Protein AF-A0A966WIM0-F1 (afdb_monomer_lite)

Sequence (171 aa):
ISQHNQSSLGIFFSCIRKILFSKSDFEKQHYALLAVMCTYGIEILADNIVDCRANMLKVLADYLKLKETGELYRAASYVLSQNIILGDALKMRTRDSQPITFPEWGYLGKGKFQRRDFRLDTLTLSSTFSAEGSLFSQLGKHEIFTPTKTYPVMTVSDLAAEFGTAMEVTL

pLDDT: mean 80.36, std 17.74, range [32.78, 97.0]

Structure (mmCIF, N/CA/C/O backbone):
data_AF-A0A966WIM0-F1
#
_entry.id   AF-A0A966WIM0-F1
#
loop_
_atom_site.group_PDB
_atom_site.id
_atom_site.type_symbol
_atom_site.label_atom_id
_atom_site.label_alt_id
_atom_site.label_comp_id
_atom_site.label_asym_id
_atom_site.label_entity_id
_atom_site.label_seq_id
_atom_site.pdbx_PDB_ins_code
_atom_site.Cartn_x
_atom_site.Cartn_y
_atom_site.Cartn_z
_atom_site.occupancy
_atom_site.B_iso_or_equiv
_atom_site.auth_seq_id
_atom_site.auth_comp_id
_atom_site.auth_asym_id
_atom_site.auth_atom_id
_atom_site.pdbx_PDB_model_num
ATOM 1 N N . ILE A 1 1 ? 8.449 16.163 15.884 1.00 32.78 1 ILE A N 1
ATOM 2 C CA . ILE A 1 1 ? 8.890 15.807 14.514 1.00 32.78 1 ILE A CA 1
ATOM 3 C C . ILE A 1 1 ? 7.627 15.499 13.723 1.00 32.78 1 ILE A C 1
ATOM 5 O O . ILE A 1 1 ? 6.912 14.584 14.120 1.00 32.78 1 ILE A O 1
ATOM 9 N N . SER A 1 2 ? 7.266 16.316 12.728 1.00 35.34 2 SER A N 1
ATOM 10 C CA . SER A 1 2 ? 6.104 16.006 11.884 1.00 35.34 2 SER A CA 1
ATOM 11 C C . SER A 1 2 ? 6.399 14.718 11.106 1.00 35.34 2 SER A C 1
ATOM 13 O O . SER A 1 2 ? 7.543 14.469 10.725 1.00 35.34 2 SER A O 1
ATOM 15 N N . GLN A 1 3 ? 5.390 13.870 10.900 1.00 45.81 3 GLN A N 1
ATOM 16 C CA . GLN A 1 3 ? 5.566 12.592 10.196 1.00 45.81 3 GLN A CA 1
ATOM 17 C C . GLN A 1 3 ? 6.016 12.761 8.734 1.00 45.81 3 GLN A C 1
ATOM 19 O O . GLN A 1 3 ? 6.460 11.797 8.127 1.00 45.81 3 GLN A O 1
ATOM 24 N N . HIS A 1 4 ? 5.979 13.987 8.204 1.00 39.66 4 HIS A N 1
ATOM 25 C CA . HIS A 1 4 ? 6.397 14.331 6.847 1.00 39.66 4 HIS A CA 1
ATOM 26 C C . HIS A 1 4 ? 7.897 14.166 6.556 1.00 39.66 4 HIS A C 1
ATOM 28 O O . HIS A 1 4 ? 8.253 14.123 5.386 1.00 39.66 4 HIS A O 1
ATOM 34 N N . ASN A 1 5 ? 8.762 14.080 7.576 1.00 38.38 5 ASN A N 1
ATOM 35 C CA . ASN A 1 5 ? 10.222 13.993 7.398 1.00 38.38 5 ASN A CA 1
ATOM 36 C C . ASN A 1 5 ? 10.834 12.667 7.889 1.00 38.38 5 ASN A C 1
ATOM 38 O O . ASN A 1 5 ? 12.049 12.578 8.064 1.00 38.38 5 ASN A O 1
ATOM 42 N N . GLN A 1 6 ? 10.016 11.647 8.167 1.00 54.97 6 GLN A N 1
ATOM 43 C CA . GLN A 1 6 ? 10.508 10.323 8.557 1.00 54.97 6 GLN A CA 1
ATOM 44 C C . GLN A 1 6 ? 10.509 9.379 7.354 1.00 54.97 6 GLN A C 1
ATOM 46 O O . GLN A 1 6 ? 9.565 9.375 6.573 1.00 54.97 6 GLN A O 1
ATOM 51 N N . SER A 1 7 ? 11.558 8.562 7.224 1.00 63.69 7 SER A N 1
ATOM 52 C CA . SER A 1 7 ? 11.592 7.484 6.231 1.00 63.69 7 SER A CA 1
ATOM 53 C C . SER A 1 7 ? 10.441 6.500 6.460 1.00 63.69 7 SER A C 1
ATOM 55 O O . SER A 1 7 ? 9.983 6.335 7.595 1.00 63.69 7 SER A O 1
ATOM 57 N N . SER A 1 8 ? 10.014 5.786 5.414 1.00 65.31 8 SER A N 1
ATOM 58 C CA . SER A 1 8 ? 8.953 4.768 5.505 1.00 65.31 8 SER A CA 1
ATOM 59 C C . SER A 1 8 ? 9.202 3.754 6.629 1.00 65.31 8 SER A C 1
ATOM 61 O O . SER A 1 8 ? 8.271 3.359 7.325 1.00 65.31 8 SER A O 1
ATOM 63 N N . LEU A 1 9 ? 10.467 3.401 6.891 1.00 64.81 9 LEU A N 1
ATOM 64 C CA . LEU A 1 9 ? 10.851 2.521 7.997 1.00 64.81 9 LEU A CA 1
ATOM 65 C C . LEU A 1 9 ? 10.621 3.170 9.377 1.00 64.81 9 LEU A C 1
ATOM 67 O O . LEU A 1 9 ? 10.107 2.529 10.292 1.00 64.81 9 LEU A O 1
ATOM 71 N N . GLY A 1 10 ? 10.950 4.457 9.530 1.00 66.19 10 GLY A N 1
ATOM 72 C CA . GLY A 1 10 ? 10.666 5.215 10.752 1.00 66.19 10 GLY A CA 1
ATOM 73 C C . GLY A 1 10 ? 9.163 5.367 11.015 1.00 66.19 10 GLY A C 1
ATOM 74 O O . GLY A 1 10 ? 8.711 5.205 12.153 1.00 66.19 10 GLY A O 1
ATOM 75 N N . ILE A 1 11 ? 8.377 5.598 9.957 1.00 71.44 11 ILE A N 1
ATOM 76 C CA . ILE A 1 11 ? 6.911 5.626 10.027 1.00 71.44 11 ILE A CA 1
ATOM 77 C C . ILE A 1 11 ? 6.383 4.252 10.445 1.00 71.44 11 ILE A C 1
ATOM 79 O O . ILE A 1 11 ? 5.568 4.178 11.364 1.00 71.44 11 ILE A O 1
ATOM 83 N N . PHE A 1 12 ? 6.885 3.170 9.849 1.00 72.38 12 PHE A N 1
ATOM 84 C CA . PHE A 1 12 ? 6.464 1.806 10.156 1.00 72.38 12 PHE A CA 1
ATOM 85 C C . PHE A 1 12 ? 6.679 1.441 11.633 1.00 72.38 12 PHE A C 1
ATOM 87 O O . PHE A 1 12 ? 5.735 1.025 12.307 1.00 72.38 12 PHE A O 1
ATOM 94 N N . PHE A 1 13 ? 7.870 1.692 12.191 1.00 70.69 13 PHE A N 1
ATOM 95 C CA . PHE A 1 13 ? 8.129 1.454 13.618 1.00 70.69 13 PHE A CA 1
ATOM 96 C C . PHE A 1 13 ? 7.238 2.310 14.531 1.00 70.69 13 PHE A C 1
ATOM 98 O O . PHE A 1 13 ? 6.730 1.828 15.548 1.00 70.69 13 PHE A O 1
ATOM 105 N N . SER A 1 14 ? 6.996 3.571 14.157 1.00 75.00 14 SER A N 1
ATOM 106 C CA . SER A 1 14 ? 6.067 4.453 14.872 1.00 75.00 14 SER A CA 1
ATOM 107 C C . SER A 1 14 ? 4.634 3.909 14.850 1.00 75.00 14 SER A C 1
ATOM 109 O O . SER A 1 14 ? 3.956 3.920 15.882 1.00 75.00 14 SER A O 1
ATOM 111 N N . CYS A 1 15 ? 4.188 3.377 13.708 1.00 78.69 15 CYS A N 1
ATOM 112 C CA . CYS A 1 15 ? 2.877 2.749 13.557 1.00 78.69 15 CYS A CA 1
ATOM 113 C C . CYS A 1 15 ? 2.753 1.508 14.429 1.00 78.69 15 CYS A C 1
ATOM 115 O O . CYS A 1 15 ? 1.804 1.437 15.201 1.00 78.69 15 CYS A O 1
ATOM 117 N N . ILE A 1 16 ? 3.722 0.586 14.387 1.00 77.81 16 ILE A N 1
ATOM 118 C CA . ILE A 1 16 ? 3.712 -0.624 15.226 1.00 77.81 16 ILE A CA 1
ATOM 119 C C . ILE A 1 16 ? 3.551 -0.251 16.697 1.00 77.81 16 ILE A C 1
ATOM 121 O O . ILE A 1 16 ? 2.674 -0.782 17.378 1.00 77.81 16 ILE A O 1
ATOM 125 N N . ARG A 1 17 ? 4.336 0.717 17.184 1.00 77.19 17 ARG A N 1
ATOM 126 C CA . ARG A 1 17 ? 4.219 1.178 18.571 1.00 77.19 17 ARG A CA 1
ATOM 127 C C . ARG A 1 17 ? 2.806 1.679 18.869 1.00 77.19 17 ARG A C 1
ATOM 129 O O . ARG A 1 17 ? 2.226 1.328 19.889 1.00 77.19 17 ARG A O 1
ATOM 136 N N . LYS A 1 18 ? 2.233 2.500 17.991 1.00 78.56 18 LYS A N 1
ATOM 137 C CA . LYS A 1 18 ? 0.886 3.044 18.201 1.00 78.56 18 LYS A CA 1
ATOM 138 C C . LYS A 1 18 ? -0.205 1.979 18.088 1.00 78.56 18 LYS A C 1
ATOM 140 O O . LYS A 1 18 ? -1.146 2.035 18.861 1.00 78.56 18 LYS A O 1
ATOM 145 N N . ILE A 1 19 ? -0.064 0.986 17.216 1.00 80.94 19 ILE A N 1
ATOM 146 C CA . ILE A 1 19 ? -0.991 -0.150 17.109 1.00 80.94 19 ILE A CA 1
ATOM 147 C C . ILE A 1 19 ? -1.000 -0.962 18.410 1.00 80.94 19 ILE A C 1
ATOM 149 O O . ILE A 1 19 ? -2.069 -1.314 18.901 1.00 80.94 19 ILE A O 1
ATOM 153 N N . LEU A 1 20 ? 0.179 -1.227 18.984 1.00 76.50 20 LEU A N 1
ATOM 154 C CA . LEU A 1 20 ? 0.322 -2.032 20.201 1.00 76.50 20 LEU A CA 1
ATOM 155 C C . LEU A 1 20 ? -0.172 -1.318 21.468 1.00 76.50 20 LEU A C 1
ATOM 157 O O . LEU A 1 20 ? -0.634 -1.983 22.391 1.00 76.50 20 LEU A O 1
ATOM 161 N N . PHE A 1 21 ? -0.076 0.014 21.525 1.00 77.69 21 PHE A N 1
ATOM 162 C CA . PHE A 1 21 ? -0.378 0.793 22.735 1.00 77.69 21 PHE A CA 1
ATOM 163 C C . PHE A 1 21 ? -1.583 1.738 22.613 1.00 77.69 21 PHE A C 1
ATOM 165 O O . PHE A 1 21 ? -1.880 2.460 23.569 1.00 77.69 21 PHE A O 1
ATOM 172 N N . SER A 1 22 ? -2.272 1.789 21.469 1.00 78.44 22 SER A N 1
ATOM 173 C CA . SER A 1 22 ? -3.444 2.658 21.331 1.00 78.44 22 SER A CA 1
ATOM 174 C C . SER A 1 22 ? -4.625 2.121 22.136 1.00 78.44 22 SER A C 1
ATOM 176 O O . SER A 1 22 ? -4.915 0.927 22.146 1.00 78.44 22 SER A O 1
ATOM 178 N N . LYS A 1 23 ? -5.324 3.046 22.797 1.00 79.88 23 LYS A N 1
ATOM 179 C CA . LYS A 1 23 ? -6.573 2.790 23.525 1.00 79.88 23 LYS A CA 1
ATOM 180 C C . LYS A 1 23 ? -7.818 3.062 22.674 1.00 79.88 23 LYS A C 1
ATOM 182 O O . LYS A 1 23 ? -8.927 2.904 23.167 1.00 79.88 23 LYS A O 1
ATOM 187 N N . SER A 1 24 ? -7.638 3.529 21.439 1.00 88.81 24 SER A N 1
ATOM 188 C CA . SER A 1 24 ? -8.712 3.941 20.539 1.00 88.81 24 SER A CA 1
ATOM 189 C C . SER A 1 24 ? -8.725 3.053 19.304 1.00 88.81 24 SER A C 1
ATOM 191 O O . SER A 1 24 ? -7.737 2.992 18.570 1.00 88.81 24 SER A O 1
ATOM 193 N N . ASP A 1 25 ? -9.864 2.413 19.037 1.00 87.00 25 ASP A N 1
ATOM 194 C CA . ASP A 1 25 ? -10.046 1.601 17.830 1.00 87.00 25 ASP A CA 1
ATOM 195 C C . ASP A 1 25 ? -9.836 2.427 16.562 1.00 87.00 25 ASP A C 1
ATOM 197 O O . ASP A 1 25 ? -9.205 1.957 15.616 1.00 87.00 25 ASP A O 1
ATOM 201 N N . PHE A 1 26 ? -10.267 3.692 16.577 1.00 88.56 26 PHE A N 1
ATOM 202 C CA . PHE A 1 26 ? -10.030 4.624 15.481 1.00 88.56 26 PHE A CA 1
ATOM 203 C C . PHE A 1 26 ? -8.531 4.771 15.205 1.00 88.56 26 PHE A C 1
ATOM 205 O O . PHE A 1 26 ? -8.081 4.568 14.081 1.00 88.56 26 PHE A O 1
ATOM 212 N N . GLU A 1 27 ? -7.723 5.095 16.214 1.00 87.19 27 GLU A N 1
ATOM 213 C CA . GLU A 1 27 ? -6.282 5.261 16.007 1.00 87.19 27 GLU A CA 1
ATOM 214 C C . GLU A 1 27 ? -5.621 3.954 15.572 1.00 87.19 27 GLU A C 1
ATOM 216 O O . GLU A 1 27 ? -4.826 3.958 14.632 1.00 87.19 27 GLU A O 1
ATOM 221 N N . LYS A 1 28 ? -5.974 2.836 16.214 1.00 89.88 28 LYS A N 1
ATOM 222 C CA . LYS A 1 28 ? -5.449 1.512 15.876 1.00 89.88 28 LYS A CA 1
ATOM 223 C C . LYS A 1 28 ? -5.695 1.173 14.405 1.00 89.88 28 LYS A C 1
ATOM 225 O O . LYS A 1 28 ? -4.762 0.764 13.720 1.00 89.88 28 LYS A O 1
ATOM 230 N N . GLN A 1 29 ? -6.913 1.391 13.909 1.00 92.69 29 GLN A N 1
ATOM 231 C CA . GLN A 1 29 ? -7.282 1.151 12.512 1.00 92.69 29 GLN A CA 1
ATOM 232 C C . GLN A 1 29 ? -6.479 2.024 11.539 1.00 92.69 29 GLN A C 1
ATOM 234 O O . GLN A 1 29 ? -5.940 1.514 10.557 1.00 92.69 29 GLN A O 1
ATOM 239 N N . HIS A 1 30 ? -6.332 3.319 11.826 1.00 92.31 30 HIS A N 1
ATOM 240 C CA . HIS A 1 30 ? -5.612 4.237 10.940 1.00 92.31 30 HIS A CA 1
ATOM 241 C C . HIS A 1 30 ? -4.101 3.993 10.932 1.00 92.31 30 HIS A C 1
ATOM 243 O O . HIS A 1 30 ? -3.481 4.074 9.875 1.00 92.31 30 HIS A O 1
ATOM 249 N N . TYR A 1 31 ? -3.497 3.651 12.075 1.00 90.25 31 TYR A N 1
ATOM 250 C CA . TYR A 1 31 ? -2.079 3.280 12.110 1.00 90.25 31 TYR A CA 1
ATOM 251 C C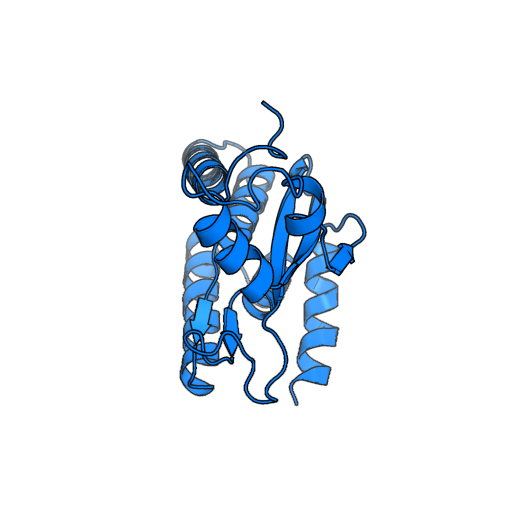 . TYR A 1 31 ? -1.820 1.907 11.491 1.00 90.25 31 TYR A C 1
ATOM 253 O O . TYR A 1 31 ? -0.768 1.721 10.888 1.00 90.25 31 TYR A O 1
ATOM 261 N N . ALA A 1 32 ? -2.762 0.968 11.587 1.00 92.62 32 ALA A N 1
ATOM 262 C CA . ALA A 1 32 ? -2.667 -0.306 10.882 1.00 92.62 32 ALA A CA 1
ATOM 263 C C . ALA A 1 32 ? -2.736 -0.116 9.359 1.00 92.62 32 ALA A C 1
ATOM 265 O O . ALA A 1 32 ? -1.907 -0.670 8.642 1.00 92.62 32 ALA A O 1
ATOM 266 N N . LEU A 1 33 ? -3.642 0.735 8.866 1.00 94.25 33 LEU A N 1
ATOM 267 C CA . LEU A 1 33 ? -3.672 1.107 7.450 1.00 94.25 33 LEU A CA 1
ATOM 268 C C . LEU A 1 33 ? -2.380 1.824 7.028 1.00 94.25 33 LEU A C 1
ATOM 270 O O . LEU A 1 33 ? -1.816 1.504 5.986 1.00 94.25 33 LEU A O 1
ATOM 274 N N . LEU A 1 34 ? -1.864 2.738 7.855 1.00 89.62 34 LEU A N 1
ATOM 275 C CA . LEU A 1 34 ? -0.594 3.418 7.588 1.00 89.62 34 LEU A CA 1
ATOM 276 C C . LEU A 1 34 ? 0.596 2.445 7.554 1.00 89.62 34 LEU A C 1
ATOM 278 O O . LEU A 1 34 ? 1.518 2.629 6.764 1.00 89.62 34 LEU A O 1
ATOM 282 N N . ALA A 1 35 ? 0.577 1.389 8.371 1.00 89.19 35 ALA A N 1
ATOM 283 C CA . ALA A 1 35 ? 1.582 0.333 8.309 1.00 89.19 35 ALA A CA 1
ATOM 284 C C . ALA A 1 35 ? 1.525 -0.416 6.967 1.00 89.19 35 ALA A C 1
ATOM 286 O O . ALA A 1 35 ? 2.573 -0.658 6.375 1.00 89.19 35 ALA A O 1
ATOM 287 N N . VAL A 1 36 ? 0.324 -0.703 6.447 1.00 92.00 36 VAL A N 1
ATOM 288 C CA . VAL A 1 36 ? 0.144 -1.271 5.097 1.00 92.00 36 VAL A CA 1
ATOM 289 C C . VAL A 1 36 ? 0.644 -0.310 4.018 1.00 92.00 36 VAL A C 1
ATOM 291 O O . VAL A 1 36 ? 1.373 -0.726 3.123 1.00 92.00 36 VAL A O 1
ATOM 294 N N . MET A 1 37 ? 0.357 0.987 4.139 1.00 91.25 37 MET A N 1
ATOM 295 C CA . MET A 1 37 ? 0.859 2.018 3.221 1.00 91.25 37 MET A CA 1
ATOM 296 C C . MET A 1 37 ? 2.393 2.091 3.154 1.00 91.25 37 MET A C 1
ATOM 298 O O . MET A 1 37 ? 2.932 2.590 2.173 1.00 91.25 37 MET A O 1
ATOM 302 N N . CYS A 1 38 ? 3.100 1.588 4.169 1.00 85.81 38 CYS A N 1
ATOM 303 C CA . CYS A 1 38 ? 4.563 1.539 4.210 1.00 85.81 38 CYS A CA 1
ATOM 304 C C . CYS A 1 38 ? 5.160 0.268 3.578 1.00 85.81 38 CYS A C 1
ATOM 306 O O . CYS A 1 38 ? 6.381 0.118 3.566 1.00 85.81 38 CYS A O 1
ATOM 308 N N . THR A 1 39 ? 4.330 -0.654 3.087 1.00 86.50 39 THR A N 1
ATOM 309 C CA . THR A 1 39 ? 4.776 -1.879 2.411 1.00 86.50 39 THR A CA 1
ATOM 310 C C . THR A 1 39 ? 4.818 -1.668 0.906 1.00 86.50 39 THR A C 1
ATOM 312 O O . THR A 1 39 ? 3.911 -1.049 0.364 1.00 86.50 39 THR A O 1
ATOM 315 N N . TYR A 1 40 ? 5.857 -2.163 0.236 1.00 88.44 40 TYR A N 1
ATOM 316 C CA . TYR A 1 40 ? 6.054 -2.012 -1.208 1.00 88.44 40 TYR A CA 1
ATOM 317 C C . TYR A 1 40 ? 6.601 -3.306 -1.792 1.00 88.44 40 TYR A C 1
ATOM 319 O O . TYR A 1 40 ? 7.384 -3.995 -1.137 1.00 88.44 40 TYR A O 1
ATOM 327 N N . GLY A 1 41 ? 6.218 -3.616 -3.027 1.00 88.38 41 GLY A N 1
ATOM 328 C CA . GLY A 1 41 ? 6.672 -4.816 -3.715 1.00 88.38 41 GLY A CA 1
ATOM 329 C C . GLY A 1 41 ? 6.640 -4.642 -5.224 1.00 88.38 41 GLY A C 1
ATOM 330 O O . GLY A 1 41 ? 5.708 -4.053 -5.767 1.00 88.38 41 GLY A O 1
ATOM 331 N N . ILE A 1 42 ? 7.664 -5.165 -5.892 1.00 90.44 42 ILE A N 1
ATOM 332 C CA . ILE A 1 42 ? 7.644 -5.411 -7.332 1.00 90.44 42 ILE A CA 1
ATOM 333 C C . ILE A 1 42 ? 7.734 -6.913 -7.502 1.00 90.44 42 ILE A C 1
ATOM 335 O O . ILE A 1 42 ? 8.650 -7.536 -6.970 1.00 90.44 42 ILE A O 1
ATOM 339 N N . GLU A 1 43 ? 6.806 -7.471 -8.254 1.00 92.94 43 GLU A N 1
ATOM 340 C CA . GLU A 1 43 ? 6.784 -8.890 -8.567 1.00 92.94 43 GLU A CA 1
ATOM 341 C C . GLU A 1 43 ? 6.648 -9.060 -10.081 1.00 92.94 43 GLU A C 1
ATOM 343 O O . GLU A 1 43 ? 6.020 -8.240 -10.747 1.00 92.94 43 GLU A O 1
ATOM 348 N N . ILE A 1 44 ? 7.281 -10.092 -10.637 1.00 91.81 44 ILE A N 1
ATOM 349 C CA . ILE A 1 44 ? 7.352 -10.322 -12.083 1.00 91.81 44 ILE A CA 1
ATOM 350 C C . ILE A 1 44 ? 6.205 -11.213 -12.582 1.00 91.81 44 ILE A C 1
ATOM 352 O O . ILE A 1 44 ? 5.797 -11.103 -13.744 1.00 91.81 44 ILE A O 1
ATOM 356 N N . LEU A 1 45 ? 5.659 -12.070 -11.712 1.00 90.81 45 LEU A N 1
ATOM 357 C CA . LEU A 1 45 ? 4.572 -12.997 -12.021 1.00 90.81 45 LEU A CA 1
ATOM 358 C C . LEU A 1 45 ? 3.213 -12.472 -11.521 1.00 90.81 45 LEU A C 1
ATOM 360 O O . LEU A 1 45 ? 3.073 -11.980 -10.403 1.00 90.81 45 LEU A O 1
ATOM 364 N N . ALA A 1 46 ? 2.188 -12.541 -12.374 1.00 90.31 46 ALA A N 1
ATOM 365 C CA . ALA A 1 46 ? 0.887 -11.923 -12.098 1.00 90.31 46 ALA A CA 1
ATOM 366 C C . ALA A 1 46 ? 0.062 -12.672 -11.037 1.00 90.31 46 ALA A C 1
ATOM 368 O O . ALA A 1 46 ? -0.662 -12.044 -10.270 1.00 90.31 46 ALA A O 1
ATOM 369 N N . ASP A 1 47 ? 0.189 -13.992 -10.972 1.00 92.31 47 ASP A N 1
ATOM 370 C CA . ASP A 1 47 ? -0.393 -14.844 -9.932 1.00 92.31 47 ASP A CA 1
ATOM 371 C C . ASP A 1 47 ? 0.185 -14.513 -8.548 1.00 92.31 47 ASP A C 1
ATOM 373 O O . ASP A 1 47 ? -0.572 -14.266 -7.609 1.00 92.31 47 ASP A O 1
ATOM 377 N N . ASN A 1 48 ? 1.508 -14.354 -8.451 1.00 92.75 48 ASN A N 1
ATOM 378 C CA . ASN A 1 48 ? 2.170 -13.947 -7.210 1.00 92.75 48 ASN A CA 1
ATOM 379 C C . ASN A 1 48 ? 1.674 -12.584 -6.694 1.00 92.75 48 ASN A C 1
ATOM 381 O O . ASN A 1 48 ? 1.569 -12.392 -5.484 1.00 92.75 48 ASN A O 1
ATOM 385 N N . ILE A 1 49 ? 1.336 -11.633 -7.578 1.00 92.44 49 ILE A N 1
ATOM 386 C CA . ILE A 1 49 ? 0.734 -10.347 -7.178 1.00 92.44 49 ILE A CA 1
ATOM 387 C C . ILE A 1 49 ? -0.616 -10.562 -6.492 1.00 92.44 49 ILE A C 1
ATOM 389 O O . ILE A 1 49 ? -0.877 -9.959 -5.446 1.00 92.44 49 ILE A O 1
ATOM 393 N N . VAL A 1 50 ? -1.481 -11.385 -7.089 1.00 91.75 50 VAL A N 1
ATOM 394 C CA . VAL A 1 50 ? -2.823 -11.663 -6.561 1.00 91.75 50 VAL A CA 1
ATOM 395 C C . VAL A 1 50 ? -2.708 -12.312 -5.185 1.00 91.75 50 VAL A C 1
ATOM 397 O O . VAL A 1 50 ? -3.293 -11.807 -4.223 1.00 91.75 50 VAL A O 1
ATOM 400 N N . ASP A 1 51 ? -1.875 -13.345 -5.068 1.00 93.56 51 ASP A N 1
ATOM 401 C CA . ASP A 1 51 ? -1.658 -14.066 -3.815 1.00 93.56 51 ASP A CA 1
ATOM 402 C C . ASP A 1 51 ? -1.013 -13.179 -2.746 1.00 93.56 51 ASP A C 1
ATOM 404 O O . ASP A 1 51 ? -1.434 -13.185 -1.589 1.00 93.56 51 ASP A O 1
ATOM 408 N N . CYS A 1 52 ? -0.019 -12.365 -3.112 1.00 93.06 52 CYS A N 1
ATOM 409 C CA . CYS A 1 52 ? 0.642 -11.446 -2.188 1.00 93.06 52 CYS A CA 1
ATOM 410 C C . CYS A 1 52 ? -0.353 -10.436 -1.603 1.00 93.06 52 CYS A C 1
ATOM 412 O O . CYS A 1 52 ? -0.458 -10.301 -0.380 1.00 93.06 52 CYS A O 1
ATOM 414 N N . ARG A 1 53 ? -1.142 -9.776 -2.462 1.00 95.06 53 ARG A N 1
ATOM 415 C CA . ARG A 1 53 ? -2.156 -8.802 -2.034 1.00 95.06 53 ARG A CA 1
ATOM 416 C C . ARG A 1 53 ? -3.221 -9.464 -1.159 1.00 95.06 53 ARG A C 1
ATOM 418 O O . ARG A 1 53 ? -3.540 -8.927 -0.098 1.00 95.06 53 ARG A O 1
ATOM 425 N N . ALA A 1 54 ? -3.722 -10.638 -1.549 1.00 94.56 54 ALA A N 1
ATOM 426 C CA . ALA A 1 54 ? -4.714 -11.381 -0.774 1.00 94.56 54 ALA A CA 1
ATOM 427 C C . ALA A 1 54 ? -4.175 -11.795 0.606 1.00 94.56 54 ALA A C 1
ATOM 429 O O . ALA A 1 54 ? -4.844 -11.587 1.619 1.00 94.56 54 ALA A O 1
ATOM 430 N N . ASN A 1 55 ? -2.943 -12.307 0.674 1.00 95.06 55 ASN A N 1
ATOM 431 C CA . ASN A 1 55 ? -2.309 -12.724 1.924 1.00 95.06 55 ASN A CA 1
ATOM 432 C C . ASN A 1 55 ? -2.084 -11.545 2.878 1.00 95.06 55 ASN A C 1
ATOM 434 O O . ASN A 1 55 ? -2.419 -11.632 4.060 1.00 95.06 55 ASN A O 1
ATOM 438 N N . MET A 1 56 ? -1.562 -10.422 2.378 1.00 94.69 56 MET A N 1
ATOM 439 C CA . MET A 1 56 ? -1.349 -9.222 3.194 1.00 94.69 56 MET A CA 1
ATOM 440 C C . MET A 1 56 ? -2.669 -8.637 3.701 1.00 94.69 56 MET A C 1
ATOM 442 O O . MET A 1 56 ? -2.782 -8.280 4.878 1.00 94.69 56 MET A O 1
ATOM 446 N N . LEU A 1 57 ? -3.686 -8.583 2.838 1.00 95.56 57 LEU A N 1
ATOM 447 C CA . LEU A 1 57 ? -5.014 -8.105 3.205 1.00 95.56 57 LEU A CA 1
ATOM 448 C C . LEU A 1 57 ? -5.670 -9.011 4.250 1.00 95.56 57 LEU A C 1
ATOM 450 O O . LEU A 1 57 ? -6.247 -8.512 5.216 1.00 95.56 57 LEU A O 1
ATOM 454 N N . LYS A 1 58 ? -5.520 -10.333 4.108 1.00 95.31 58 LYS A N 1
ATOM 455 C CA . LYS A 1 58 ? -6.000 -11.316 5.081 1.00 95.31 58 LYS A CA 1
ATOM 456 C C . LYS A 1 58 ? -5.367 -11.108 6.455 1.00 95.31 58 LYS A C 1
ATOM 458 O O . LYS A 1 58 ? -6.091 -11.071 7.442 1.00 95.31 58 LYS A O 1
ATOM 463 N N . VAL A 1 59 ? -4.049 -10.900 6.536 1.00 95.00 59 VAL A N 1
ATOM 464 C CA . VAL A 1 59 ? -3.365 -10.630 7.816 1.00 95.00 59 VAL A CA 1
ATOM 465 C C . VAL A 1 59 ? -3.949 -9.395 8.509 1.00 95.00 59 VAL A C 1
ATOM 467 O O . VAL A 1 59 ? -4.234 -9.434 9.708 1.00 95.00 59 VAL A O 1
ATOM 470 N N . LEU A 1 60 ? -4.177 -8.307 7.765 1.00 94.38 60 LEU A N 1
ATOM 471 C CA . LEU A 1 60 ? -4.807 -7.102 8.311 1.00 94.38 60 LEU A CA 1
ATOM 472 C C . LEU A 1 60 ? -6.246 -7.377 8.776 1.00 94.38 60 LEU A C 1
ATOM 474 O O . LEU A 1 60 ? -6.627 -6.978 9.882 1.00 94.38 60 LEU A O 1
ATOM 478 N N . ALA A 1 61 ? -7.041 -8.047 7.939 1.00 95.88 61 ALA A N 1
ATOM 479 C CA . ALA A 1 61 ? -8.437 -8.357 8.216 1.00 95.88 61 ALA A CA 1
ATOM 480 C C . ALA A 1 61 ? -8.584 -9.259 9.448 1.00 95.88 61 ALA A C 1
ATOM 482 O O . ALA A 1 61 ? -9.408 -8.969 10.314 1.00 95.88 61 ALA A O 1
ATOM 483 N N . ASP A 1 62 ? -7.738 -10.280 9.587 1.00 95.62 62 ASP A N 1
ATOM 484 C CA . ASP A 1 62 ? -7.726 -11.194 10.729 1.00 95.62 62 ASP A CA 1
ATOM 485 C C . ASP A 1 62 ? -7.307 -10.488 12.025 1.00 95.62 62 ASP A C 1
ATOM 487 O O . ASP A 1 62 ? -7.868 -10.772 13.092 1.00 95.62 62 ASP A O 1
ATOM 491 N N . TYR A 1 63 ? -6.353 -9.554 11.945 1.00 92.19 63 TYR A N 1
ATOM 492 C CA . TYR A 1 63 ? -5.871 -8.783 13.093 1.00 92.19 63 TYR A CA 1
ATOM 493 C C . TYR A 1 63 ? -6.913 -7.778 13.609 1.00 92.19 63 TYR A C 1
ATOM 495 O O . TYR A 1 63 ? -7.115 -7.655 14.819 1.00 92.19 63 TYR A O 1
ATOM 503 N N . LEU A 1 64 ? -7.588 -7.065 12.702 1.00 92.56 64 LEU A N 1
ATOM 504 C CA . LEU A 1 64 ? -8.581 -6.038 13.041 1.00 92.56 64 LEU A CA 1
ATOM 505 C C . LEU A 1 64 ? -10.033 -6.543 13.035 1.00 92.56 64 LEU A C 1
ATOM 507 O O . LEU A 1 64 ? -10.934 -5.770 13.350 1.00 92.56 64 LEU A O 1
ATOM 511 N N . LYS A 1 65 ? -10.263 -7.818 12.695 1.00 94.25 65 LYS A N 1
ATOM 512 C CA . LYS A 1 65 ? -11.593 -8.435 12.531 1.00 94.25 65 LYS A CA 1
ATOM 513 C C . LYS A 1 65 ? -12.473 -7.687 11.520 1.00 94.25 65 LYS A C 1
ATOM 515 O O . LYS A 1 65 ? -13.644 -7.409 11.777 1.00 94.25 65 LYS A O 1
ATOM 520 N N . LEU A 1 66 ? -11.895 -7.345 10.367 1.00 93.75 66 LEU A N 1
ATOM 521 C CA . LEU A 1 66 ? -12.590 -6.611 9.305 1.00 93.75 66 LEU A CA 1
ATOM 522 C C . LEU A 1 66 ? -13.506 -7.524 8.488 1.00 93.75 66 LEU A C 1
ATOM 524 O O . LEU A 1 66 ? -13.225 -8.703 8.296 1.00 93.75 66 LEU A O 1
ATOM 528 N N . LYS A 1 67 ? -14.580 -6.938 7.956 1.00 92.19 67 LYS A N 1
ATOM 529 C CA . LYS A 1 67 ? -15.433 -7.555 6.934 1.00 92.19 67 LYS A CA 1
ATOM 530 C C . LYS A 1 67 ? -15.012 -7.052 5.556 1.00 92.19 67 LYS A C 1
ATOM 532 O O . LYS A 1 67 ? -14.668 -5.879 5.429 1.00 92.19 67 LYS A O 1
ATOM 537 N N . GLU A 1 68 ? -15.136 -7.886 4.530 1.00 88.19 68 GLU A N 1
ATOM 538 C CA . GLU A 1 68 ? -14.786 -7.534 3.141 1.00 88.19 68 GLU A CA 1
ATOM 539 C C . GLU A 1 68 ? -15.607 -6.354 2.589 1.00 88.19 68 GLU A C 1
ATOM 541 O O . GLU A 1 68 ? -15.150 -5.574 1.756 1.00 88.19 68 GLU A O 1
ATOM 546 N N . THR A 1 69 ? -16.825 -6.169 3.103 1.00 88.62 69 THR A N 1
ATOM 547 C CA . THR A 1 69 ? -17.694 -5.036 2.759 1.00 88.62 69 THR A CA 1
ATOM 548 C C . THR A 1 69 ? -17.333 -3.745 3.495 1.00 88.62 69 THR A C 1
ATOM 550 O O . THR A 1 69 ? -17.929 -2.707 3.218 1.00 88.62 69 THR A O 1
ATOM 553 N N . GLY A 1 70 ? -16.413 -3.797 4.461 1.00 93.62 70 GLY A N 1
ATOM 554 C CA . GLY A 1 70 ? -16.019 -2.654 5.275 1.00 93.62 70 GLY A CA 1
ATOM 555 C C . GLY A 1 70 ? -15.107 -1.691 4.520 1.00 93.62 70 GLY A C 1
ATOM 556 O O . GLY A 1 70 ? -14.236 -2.107 3.756 1.00 93.62 70 GLY A O 1
ATOM 557 N N . GLU A 1 71 ? -15.258 -0.394 4.784 1.00 94.94 71 GLU A N 1
ATOM 558 C CA . GLU A 1 71 ? -14.461 0.649 4.126 1.00 94.94 71 GLU A CA 1
ATOM 559 C C . GLU A 1 71 ? -12.959 0.446 4.341 1.00 94.94 71 GLU A C 1
ATOM 561 O O . GLU A 1 71 ? -12.189 0.520 3.392 1.00 94.94 71 GLU A O 1
ATOM 566 N N . LEU A 1 72 ? -12.534 0.102 5.562 1.00 95.31 72 LEU A N 1
ATOM 567 C CA . LEU A 1 72 ? -11.114 -0.096 5.861 1.00 95.31 72 LEU A CA 1
ATOM 568 C C . LEU A 1 72 ? -10.502 -1.274 5.089 1.00 95.31 72 LEU A C 1
ATOM 570 O O . LEU A 1 72 ? -9.345 -1.201 4.684 1.00 95.31 72 LEU A O 1
ATOM 574 N N . TYR A 1 73 ? -11.277 -2.339 4.861 1.00 96.38 73 TYR A N 1
ATOM 575 C CA . TYR A 1 73 ? -10.841 -3.482 4.059 1.00 96.38 73 TYR A CA 1
ATOM 576 C C . TYR A 1 73 ? -10.636 -3.066 2.598 1.00 96.38 73 TYR A C 1
ATOM 578 O O . TYR A 1 73 ? -9.583 -3.322 2.018 1.00 96.38 73 TYR A O 1
ATOM 586 N N . ARG A 1 74 ? -11.611 -2.353 2.021 1.00 96.69 74 ARG A N 1
ATOM 587 C CA . ARG A 1 74 ? -11.537 -1.844 0.642 1.00 96.69 74 ARG A CA 1
ATOM 588 C C . ARG A 1 74 ? -10.406 -0.835 0.464 1.00 96.69 74 ARG A C 1
ATOM 590 O O . ARG A 1 74 ? -9.648 -0.940 -0.492 1.00 96.69 74 ARG A O 1
ATOM 597 N N . ALA A 1 75 ? -10.237 0.079 1.416 1.00 97.00 75 ALA A N 1
ATOM 598 C CA . ALA A 1 75 ? -9.139 1.037 1.421 1.00 97.00 75 ALA A CA 1
ATOM 599 C C . ALA A 1 75 ? -7.773 0.336 1.480 1.00 97.00 75 ALA A C 1
ATOM 601 O O . ALA A 1 75 ? -6.873 0.686 0.722 1.00 97.00 75 ALA A O 1
ATOM 602 N N . ALA A 1 76 ? -7.611 -0.678 2.337 1.00 96.62 76 ALA A N 1
ATOM 603 C CA . ALA A 1 76 ? -6.378 -1.461 2.403 1.00 96.62 76 ALA A CA 1
ATOM 604 C C . ALA A 1 76 ? -6.115 -2.239 1.107 1.00 96.62 76 ALA A C 1
ATOM 606 O O . ALA A 1 76 ? -4.979 -2.277 0.639 1.00 96.62 76 ALA A O 1
ATOM 607 N N . SER A 1 77 ? -7.161 -2.810 0.505 1.00 96.19 77 SER A N 1
ATOM 608 C CA . SER A 1 77 ? -7.076 -3.478 -0.794 1.00 96.19 77 SER A CA 1
ATOM 609 C C . SER A 1 77 ? -6.600 -2.521 -1.891 1.00 96.19 77 SER A C 1
ATOM 611 O O . SER A 1 77 ? -5.658 -2.835 -2.618 1.00 96.19 77 SER A O 1
ATOM 613 N N . TYR A 1 78 ? -7.177 -1.315 -1.954 1.00 96.19 78 TYR A N 1
ATOM 614 C CA . TYR A 1 78 ? -6.726 -0.268 -2.869 1.00 96.19 78 TYR A CA 1
ATOM 615 C C . TYR A 1 78 ? -5.262 0.106 -2.616 1.00 96.19 78 TYR A C 1
ATOM 617 O O . TYR A 1 78 ? -4.461 0.091 -3.542 1.00 96.19 78 TYR A O 1
ATOM 625 N N . VAL A 1 79 ? -4.861 0.363 -1.367 1.00 95.69 79 VAL A N 1
ATOM 626 C CA . VAL A 1 79 ? -3.459 0.678 -1.039 1.00 95.69 79 V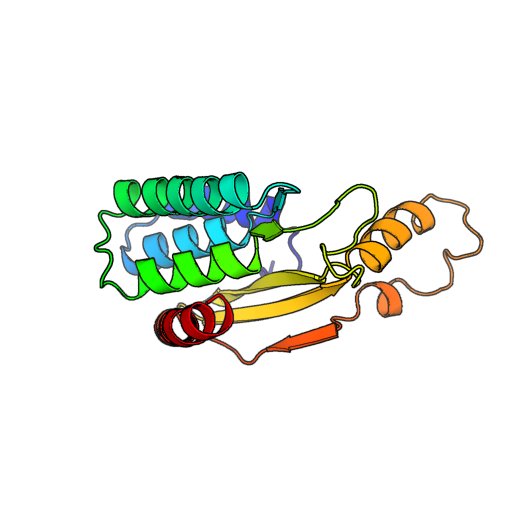AL A CA 1
ATOM 627 C C . VAL A 1 79 ? -2.512 -0.428 -1.516 1.00 95.69 79 VAL A C 1
ATOM 629 O O . VAL A 1 79 ? -1.531 -0.137 -2.196 1.00 95.69 79 VAL A O 1
ATOM 632 N N . LEU A 1 80 ? -2.815 -1.699 -1.234 1.00 95.06 80 LEU A N 1
ATOM 633 C CA . LEU A 1 80 ? -2.010 -2.833 -1.701 1.00 95.06 80 LEU A CA 1
ATOM 634 C C . LEU A 1 80 ? -1.963 -2.921 -3.232 1.00 95.06 80 LEU A C 1
ATOM 636 O O . LEU A 1 80 ? -0.933 -3.300 -3.790 1.00 95.06 80 LEU A O 1
ATOM 640 N N . SER A 1 81 ? -3.038 -2.528 -3.922 1.00 94.25 81 SER A N 1
ATOM 641 C CA . SER A 1 81 ? -3.066 -2.496 -5.384 1.00 94.25 81 SER A CA 1
ATOM 642 C C . SER A 1 81 ? -2.139 -1.434 -5.980 1.00 94.25 81 SER A C 1
ATOM 644 O O . SER A 1 81 ? -1.627 -1.624 -7.081 1.00 94.25 81 SER A O 1
ATOM 646 N N . GLN A 1 82 ? -1.911 -0.336 -5.260 1.00 93.81 82 GLN A N 1
ATOM 647 C CA . GLN A 1 82 ? -0.987 0.725 -5.666 1.00 93.81 82 GLN A CA 1
ATOM 648 C C . GLN A 1 82 ? 0.459 0.423 -5.251 1.00 93.81 82 GLN A C 1
ATOM 650 O O . GLN A 1 82 ? 1.397 0.835 -5.927 1.00 93.81 82 GLN A O 1
ATOM 655 N N . ASN A 1 83 ? 0.640 -0.282 -4.135 1.00 92.19 83 ASN A N 1
ATOM 656 C CA . ASN A 1 83 ? 1.943 -0.505 -3.516 1.00 92.19 83 ASN A CA 1
ATOM 657 C C . ASN A 1 83 ? 2.671 -1.764 -4.019 1.00 92.19 83 ASN A C 1
ATOM 659 O O . ASN A 1 83 ? 3.904 -1.805 -3.996 1.00 92.19 83 ASN A O 1
ATOM 663 N N . ILE A 1 84 ? 1.923 -2.794 -4.427 1.00 91.94 84 ILE A N 1
ATOM 664 C CA . ILE A 1 84 ? 2.455 -4.070 -4.920 1.00 91.94 84 ILE A CA 1
ATOM 665 C C . ILE A 1 84 ? 2.200 -4.140 -6.423 1.00 91.94 84 ILE A C 1
ATOM 667 O O . ILE A 1 84 ? 1.056 -4.318 -6.832 1.00 91.94 84 ILE A O 1
ATOM 671 N N . ILE A 1 85 ? 3.227 -3.970 -7.251 1.00 91.06 85 ILE A N 1
ATOM 672 C CA . ILE A 1 85 ? 3.086 -3.762 -8.700 1.00 91.06 85 ILE A CA 1
ATOM 673 C C . ILE A 1 85 ? 3.728 -4.881 -9.521 1.00 91.06 85 ILE A C 1
ATOM 675 O O . ILE A 1 85 ? 4.766 -5.429 -9.150 1.00 91.06 85 ILE A O 1
ATOM 679 N N . LEU A 1 86 ? 3.124 -5.185 -10.671 1.00 91.56 86 LEU A N 1
ATOM 680 C CA . LEU A 1 86 ? 3.680 -6.130 -11.636 1.00 91.56 86 LEU A CA 1
ATOM 681 C C . LEU A 1 86 ? 4.782 -5.445 -12.459 1.00 91.56 86 LEU A C 1
ATOM 683 O O . LEU A 1 86 ? 4.512 -4.506 -13.215 1.00 91.56 86 LEU A O 1
ATOM 687 N N . GLY A 1 87 ? 6.020 -5.913 -12.347 1.00 90.50 87 GLY A N 1
ATOM 688 C CA . GLY A 1 87 ? 7.149 -5.329 -13.061 1.00 90.50 87 GLY A CA 1
ATOM 689 C C . GLY A 1 87 ? 8.443 -6.124 -12.939 1.00 90.50 87 GLY A C 1
ATOM 690 O O . GLY A 1 87 ? 8.576 -7.050 -12.147 1.00 90.50 87 GLY A O 1
ATOM 691 N N . ASP A 1 88 ? 9.422 -5.734 -13.744 1.00 89.50 88 ASP A N 1
ATOM 692 C CA . ASP A 1 88 ? 10.790 -6.227 -13.671 1.00 89.50 88 ASP A CA 1
ATOM 693 C C . ASP A 1 88 ? 11.608 -5.227 -12.846 1.00 89.50 88 ASP A C 1
ATOM 695 O O . ASP A 1 88 ? 11.951 -4.139 -13.318 1.00 89.50 88 ASP A O 1
ATOM 699 N N . ALA A 1 89 ? 11.895 -5.585 -11.592 1.00 85.00 89 ALA A N 1
ATOM 700 C CA . ALA A 1 89 ? 12.639 -4.732 -10.669 1.00 85.00 89 ALA A CA 1
ATOM 701 C C . ALA A 1 89 ? 14.085 -4.478 -11.123 1.00 85.00 89 ALA A C 1
ATOM 703 O O . ALA A 1 89 ? 14.612 -3.396 -10.872 1.00 85.00 89 ALA A O 1
ATOM 704 N N . LEU A 1 90 ? 14.712 -5.433 -11.825 1.00 85.38 90 LEU A N 1
ATOM 705 C CA . LEU A 1 90 ? 16.078 -5.282 -12.337 1.00 85.38 90 LEU A CA 1
ATOM 706 C C . LEU A 1 90 ? 16.121 -4.280 -13.490 1.00 85.38 90 LEU A C 1
ATOM 708 O O . LEU A 1 90 ? 17.054 -3.485 -13.587 1.00 85.38 90 LEU A O 1
ATOM 712 N N . LYS A 1 91 ? 15.093 -4.285 -14.346 1.00 85.50 91 LYS A N 1
ATOM 713 C CA . LYS A 1 91 ? 14.939 -3.288 -15.417 1.00 85.50 91 LYS A CA 1
ATOM 714 C C . LYS A 1 91 ? 14.254 -1.999 -14.961 1.00 85.50 91 LYS A C 1
ATOM 716 O O . LYS A 1 91 ? 14.215 -1.045 -15.736 1.00 85.50 91 LYS A O 1
ATOM 721 N N . MET A 1 92 ? 13.700 -1.978 -13.747 1.00 86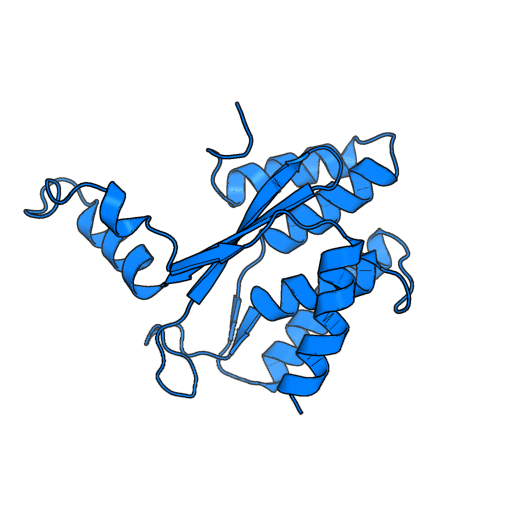.38 92 MET A N 1
ATOM 722 C CA . MET A 1 92 ? 12.890 -0.893 -13.178 1.00 86.38 92 MET A CA 1
ATOM 723 C C . MET A 1 92 ? 11.719 -0.473 -14.081 1.00 86.38 92 MET A C 1
ATOM 725 O O . MET A 1 92 ? 11.354 0.705 -14.158 1.00 86.38 92 MET A O 1
ATOM 729 N N . ARG A 1 93 ? 11.135 -1.445 -14.789 1.00 88.06 93 ARG A N 1
ATOM 730 C CA . ARG A 1 93 ? 10.071 -1.228 -15.776 1.00 88.06 93 ARG A CA 1
ATOM 731 C C . ARG A 1 93 ? 8.881 -2.144 -15.534 1.00 88.06 93 ARG A C 1
ATOM 733 O O . ARG A 1 93 ? 9.038 -3.278 -15.092 1.00 88.06 93 ARG A O 1
ATOM 740 N N . THR A 1 94 ? 7.690 -1.655 -15.854 1.00 87.69 94 THR A N 1
ATOM 741 C CA . THR A 1 94 ? 6.471 -2.467 -15.908 1.00 87.69 94 THR A CA 1
ATOM 742 C C . THR A 1 94 ? 6.549 -3.472 -17.062 1.00 87.69 94 THR A C 1
ATOM 744 O O . THR A 1 94 ? 7.444 -3.397 -17.911 1.00 87.69 94 THR A O 1
ATOM 747 N N . ARG A 1 95 ? 5.588 -4.405 -17.132 1.00 81.38 95 ARG A N 1
ATOM 748 C CA . ARG A 1 95 ? 5.463 -5.345 -18.263 1.00 81.38 95 ARG A CA 1
ATOM 749 C C . ARG A 1 95 ? 5.388 -4.621 -19.617 1.00 81.38 95 ARG A C 1
ATOM 751 O O . ARG A 1 95 ? 6.003 -5.071 -20.578 1.00 81.38 95 ARG A O 1
ATOM 758 N N . ASP A 1 96 ? 4.744 -3.456 -19.657 1.00 85.69 96 ASP A N 1
ATOM 759 C CA . ASP A 1 96 ? 4.607 -2.616 -20.858 1.00 85.69 96 ASP A CA 1
ATOM 760 C C . ASP A 1 96 ? 5.833 -1.726 -21.116 1.00 85.69 96 ASP A C 1
ATOM 762 O O . ASP A 1 96 ? 5.774 -0.736 -21.847 1.00 85.69 96 ASP A O 1
ATOM 766 N N . SER A 1 97 ? 6.964 -2.051 -20.482 1.00 85.88 97 SER A N 1
ATOM 767 C CA . SER A 1 97 ? 8.224 -1.316 -20.575 1.00 85.88 97 SER A CA 1
ATOM 768 C C . SER A 1 97 ? 8.148 0.145 -20.110 1.00 85.88 97 SER A C 1
ATOM 770 O O . SER A 1 97 ? 9.051 0.925 -20.419 1.00 85.88 97 SER A O 1
ATOM 772 N N . GLN A 1 98 ? 7.132 0.528 -19.332 1.00 88.75 98 GLN A N 1
ATOM 773 C CA . GLN A 1 98 ? 7.031 1.871 -18.754 1.00 88.75 98 GLN A CA 1
ATOM 774 C C . GLN A 1 98 ? 7.871 1.983 -17.477 1.00 88.75 98 GLN A C 1
ATOM 776 O O . GLN A 1 98 ? 8.029 0.984 -16.774 1.00 88.75 98 GLN A O 1
ATOM 781 N N . PRO A 1 99 ? 8.421 3.163 -17.143 1.00 90.06 99 PRO A N 1
ATOM 782 C CA . PRO A 1 99 ? 9.103 3.366 -15.869 1.00 90.06 99 PRO A CA 1
ATOM 783 C C . PRO A 1 99 ? 8.187 3.040 -14.688 1.00 90.06 99 PRO A C 1
ATOM 785 O O . PRO A 1 99 ? 7.033 3.467 -14.652 1.00 90.06 99 PRO A O 1
ATOM 788 N N . ILE A 1 100 ? 8.711 2.310 -13.707 1.00 88.88 100 ILE A N 1
ATOM 789 C CA . ILE A 1 100 ? 7.971 2.014 -12.481 1.00 88.88 100 ILE A CA 1
ATOM 790 C C . ILE A 1 100 ? 7.780 3.291 -11.653 1.00 88.88 100 ILE A C 1
ATOM 792 O O . ILE A 1 100 ? 8.740 4.023 -11.394 1.00 88.88 100 ILE A O 1
ATOM 796 N N . THR A 1 101 ? 6.555 3.512 -11.174 1.00 89.75 101 THR A N 1
ATOM 797 C CA . THR A 1 101 ? 6.225 4.544 -10.184 1.00 89.75 101 THR A CA 1
ATOM 798 C C . THR A 1 101 ? 5.767 3.927 -8.870 1.00 89.75 101 THR A C 1
ATOM 800 O O . THR A 1 101 ? 5.010 2.960 -8.885 1.00 89.75 101 THR A O 1
ATOM 803 N N . PHE A 1 102 ? 6.159 4.527 -7.750 1.00 86.19 102 PHE A N 1
ATOM 804 C CA . PHE A 1 102 ? 5.740 4.132 -6.412 1.00 86.19 102 PHE A CA 1
ATOM 805 C C . PHE A 1 102 ? 4.948 5.229 -5.715 1.00 86.19 102 PHE A C 1
ATOM 807 O O . PHE A 1 102 ? 5.354 6.394 -5.785 1.00 86.19 102 PHE A O 1
ATOM 814 N N . PRO A 1 103 ? 3.875 4.865 -5.000 1.00 91.25 103 PRO A N 1
ATOM 815 C CA . PRO A 1 103 ? 3.173 5.792 -4.136 1.00 91.25 103 PRO A CA 1
ATOM 816 C C . PRO A 1 103 ? 3.942 5.981 -2.829 1.00 91.25 103 PRO A C 1
ATOM 818 O O . PRO A 1 103 ? 4.329 5.028 -2.175 1.00 91.25 103 PRO A O 1
ATOM 821 N N . GLU A 1 104 ? 4.126 7.212 -2.397 1.00 89.19 104 GLU A N 1
ATOM 822 C CA . GLU A 1 104 ? 4.512 7.557 -1.040 1.00 89.19 104 GLU A CA 1
ATOM 823 C C . GLU A 1 104 ? 3.275 8.078 -0.313 1.00 89.19 104 GLU A C 1
ATOM 825 O O . GLU A 1 104 ? 2.569 8.965 -0.804 1.00 89.19 104 GLU A O 1
ATOM 830 N N . TRP A 1 105 ? 3.023 7.538 0.874 1.00 89.69 105 TRP A N 1
ATOM 831 C CA . TRP A 1 105 ? 1.871 7.891 1.690 1.00 89.69 105 TRP A CA 1
ATOM 832 C C . TRP A 1 105 ? 2.294 8.698 2.918 1.00 89.69 105 TRP A C 1
ATOM 834 O O . TRP A 1 105 ? 3.066 8.235 3.755 1.00 89.69 105 TRP A O 1
ATOM 844 N N . GLY A 1 106 ? 1.742 9.901 3.056 1.00 86.31 106 GLY A N 1
ATOM 845 C CA . GLY A 1 106 ? 1.869 10.740 4.243 1.00 86.31 106 GLY A CA 1
ATOM 846 C C . GLY A 1 106 ? 0.611 10.681 5.105 1.00 86.31 106 GLY A C 1
ATOM 847 O O . GLY A 1 106 ? -0.500 10.759 4.585 1.00 86.31 106 GLY A O 1
ATOM 848 N N . TYR A 1 107 ? 0.771 10.597 6.429 1.00 85.75 107 TYR A N 1
ATOM 849 C CA . TYR A 1 107 ? -0.341 10.731 7.373 1.00 85.75 107 TYR A CA 1
ATOM 850 C C . TYR A 1 107 ? -0.373 12.136 7.970 1.00 85.75 107 TYR A C 1
ATOM 852 O O . TYR A 1 107 ? 0.576 12.590 8.610 1.00 85.75 107 TYR A O 1
ATOM 860 N N . LEU A 1 108 ? -1.497 12.822 7.770 1.00 87.62 108 LEU A N 1
ATOM 861 C CA . LEU A 1 108 ? -1.730 14.193 8.229 1.00 87.62 108 LEU A CA 1
ATOM 862 C C . LEU A 1 108 ? -2.454 14.239 9.585 1.00 87.62 108 LEU A C 1
ATOM 864 O O . LEU A 1 108 ? -2.743 15.315 10.109 1.00 87.62 108 LEU A O 1
ATOM 868 N N . GLY A 1 109 ? -2.740 13.072 10.170 1.00 85.31 109 GLY A N 1
ATOM 869 C CA . GLY A 1 109 ? -3.522 12.943 11.395 1.00 85.31 109 GLY A CA 1
ATOM 870 C C . GLY A 1 109 ? -5.030 12.910 11.143 1.00 85.31 109 GLY A C 1
ATOM 871 O O . GLY A 1 109 ? -5.510 13.215 10.053 1.00 85.31 109 GLY A O 1
ATOM 872 N N . LYS A 1 110 ? -5.795 12.536 12.178 1.00 87.75 110 LYS A N 1
ATOM 873 C CA . LYS A 1 110 ? -7.273 12.491 12.159 1.00 87.75 110 LYS A CA 1
ATOM 874 C C . LYS A 1 110 ? -7.854 11.694 10.976 1.00 87.75 110 LYS A C 1
ATOM 876 O O . LYS A 1 110 ? -8.874 12.081 10.417 1.00 87.75 110 LYS A O 1
ATOM 881 N N . GLY A 1 111 ? -7.183 10.614 10.580 1.00 88.56 111 GLY A N 1
ATOM 882 C CA . GLY A 1 111 ? -7.616 9.755 9.476 1.00 88.56 111 GLY A CA 1
ATOM 883 C C . GLY A 1 111 ? -7.427 10.324 8.070 1.00 88.56 111 GLY A C 1
ATOM 884 O O . GLY A 1 111 ? -8.056 9.842 7.133 1.00 88.56 111 GLY A O 1
ATOM 885 N N . LYS A 1 112 ? -6.569 11.339 7.917 1.00 92.81 112 LYS A N 1
ATOM 886 C CA . LYS A 1 112 ? -6.263 11.965 6.629 1.00 92.81 112 LYS A CA 1
ATOM 887 C C . LYS A 1 112 ? -4.906 11.527 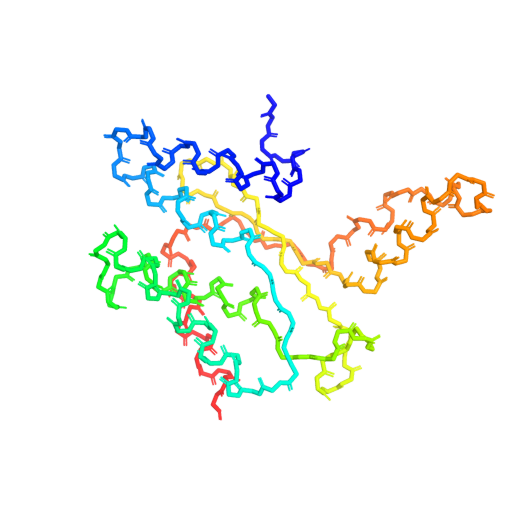6.097 1.00 92.81 112 LYS A C 1
ATOM 889 O O . LYS A 1 112 ? -3.904 11.601 6.812 1.00 92.81 112 LYS A O 1
ATOM 894 N N . PHE A 1 113 ? -4.880 11.147 4.829 1.00 92.38 113 PHE A N 1
ATOM 895 C CA . PHE A 1 113 ? -3.705 10.661 4.120 1.00 92.38 113 PHE A CA 1
ATOM 896 C C . PHE A 1 113 ? -3.459 11.486 2.860 1.00 92.38 113 PHE A C 1
ATOM 898 O O . PHE A 1 113 ? -4.391 12.036 2.280 1.00 92.38 113 PHE A O 1
ATOM 905 N N . GLN A 1 114 ? -2.211 11.566 2.417 1.00 93.06 114 GLN A N 1
ATOM 906 C CA . GLN A 1 114 ? -1.856 12.162 1.134 1.00 93.06 114 GLN A CA 1
ATOM 907 C C . GLN A 1 114 ? -0.913 11.231 0.386 1.00 93.06 114 GLN A C 1
ATOM 909 O O . GLN A 1 114 ? 0.047 10.733 0.968 1.00 93.06 114 GLN A O 1
ATOM 914 N N . ARG A 1 115 ? -1.183 11.027 -0.904 1.00 93.75 115 ARG A N 1
ATOM 915 C CA . ARG A 1 115 ? -0.339 10.230 -1.794 1.00 93.75 115 ARG A CA 1
ATOM 916 C C . ARG A 1 115 ? 0.496 11.133 -2.695 1.00 93.75 115 ARG A C 1
ATOM 918 O O . ARG A 1 115 ? -0.015 12.119 -3.236 1.00 93.75 115 ARG A O 1
ATOM 925 N N . ARG A 1 116 ? 1.757 10.768 -2.895 1.00 91.00 116 ARG A N 1
ATOM 926 C CA . ARG A 1 116 ? 2.667 11.364 -3.878 1.00 91.00 116 ARG A CA 1
ATOM 927 C C . ARG A 1 116 ? 3.355 10.253 -4.655 1.00 91.00 116 ARG A C 1
ATOM 929 O O . ARG A 1 116 ? 3.902 9.359 -4.034 1.00 91.00 116 ARG A O 1
ATOM 936 N N . ASP A 1 117 ? 3.340 10.294 -5.977 1.00 91.06 117 ASP A N 1
ATOM 937 C CA . ASP A 1 117 ? 3.988 9.265 -6.793 1.00 91.06 117 ASP A CA 1
ATOM 938 C C . ASP A 1 117 ? 5.405 9.692 -7.186 1.00 91.06 117 ASP A C 1
ATOM 940 O O . ASP A 1 117 ? 5.638 10.850 -7.530 1.00 91.06 117 ASP A O 1
ATOM 944 N N . PHE A 1 118 ? 6.343 8.748 -7.169 1.00 87.75 118 PHE A N 1
ATOM 945 C CA . PHE A 1 118 ? 7.744 8.946 -7.549 1.00 87.75 118 PHE A CA 1
ATOM 946 C C . PHE A 1 118 ? 8.191 7.858 -8.518 1.00 87.75 118 PHE A C 1
ATOM 948 O O . PHE A 1 118 ? 7.718 6.729 -8.434 1.00 87.75 118 PHE A O 1
ATOM 955 N N . ARG A 1 119 ? 9.129 8.154 -9.422 1.00 87.75 119 ARG A N 1
ATOM 956 C CA . ARG A 1 119 ? 9.709 7.131 -10.305 1.00 87.75 119 ARG A CA 1
ATOM 957 C C . ARG A 1 119 ? 10.849 6.383 -9.623 1.00 87.75 119 ARG A C 1
ATOM 959 O O . ARG A 1 119 ? 11.734 7.009 -9.043 1.00 87.75 119 ARG A O 1
ATOM 966 N N . LEU A 1 120 ? 10.861 5.056 -9.752 1.00 83.19 120 LEU A N 1
ATOM 967 C CA . LEU A 1 120 ? 11.899 4.210 -9.159 1.00 83.19 120 LEU A CA 1
ATOM 968 C C . LEU A 1 120 ? 13.287 4.532 -9.708 1.00 83.19 120 LEU A C 1
ATOM 970 O O . LEU A 1 120 ? 14.215 4.712 -8.926 1.00 83.19 120 LEU A O 1
ATOM 974 N N . ASP A 1 121 ? 13.410 4.636 -11.033 1.00 79.31 121 ASP A N 1
ATOM 975 C CA . ASP A 1 121 ? 14.691 4.882 -11.703 1.00 79.31 121 ASP A CA 1
ATOM 976 C C . ASP A 1 121 ? 15.399 6.131 -11.156 1.00 79.31 121 ASP A C 1
ATOM 978 O O . ASP A 1 121 ? 16.590 6.108 -10.848 1.00 79.31 121 ASP A O 1
ATOM 982 N N . THR A 1 122 ? 14.629 7.189 -10.928 1.00 77.88 122 THR A N 1
ATOM 983 C CA . THR A 1 122 ? 15.080 8.475 -10.398 1.00 77.88 122 THR A CA 1
ATOM 984 C C . THR A 1 122 ? 15.561 8.338 -8.948 1.00 77.88 122 THR A C 1
ATOM 986 O O . THR A 1 122 ? 16.621 8.858 -8.593 1.00 77.88 122 THR A O 1
ATOM 989 N N . LEU A 1 123 ? 14.851 7.558 -8.124 1.00 71.50 123 LEU A N 1
ATOM 990 C CA . LEU A 1 123 ? 15.229 7.292 -6.732 1.00 71.50 123 LEU A CA 1
ATOM 991 C C . LEU A 1 123 ? 16.509 6.449 -6.619 1.00 71.50 123 LEU A C 1
ATOM 993 O O . LEU A 1 123 ? 17.370 6.758 -5.797 1.00 71.50 123 LEU A O 1
ATOM 997 N N . THR A 1 124 ? 16.687 5.418 -7.445 1.00 67.69 124 THR A N 1
ATOM 998 C CA . THR A 1 124 ? 17.910 4.585 -7.455 1.00 67.69 124 THR A CA 1
ATOM 999 C C . THR A 1 124 ? 19.127 5.302 -8.027 1.00 67.69 124 THR A C 1
ATOM 1001 O O . THR A 1 124 ? 20.259 5.096 -7.588 1.00 67.69 124 THR A O 1
ATOM 1004 N N . LEU A 1 125 ? 18.913 6.194 -8.991 1.00 61.38 125 LEU A N 1
ATOM 1005 C CA . LEU A 1 125 ? 19.973 7.070 -9.467 1.00 61.38 125 LEU A CA 1
ATOM 1006 C C . LEU A 1 125 ? 20.421 8.018 -8.343 1.00 61.38 125 LEU A C 1
ATOM 1008 O O . LEU A 1 125 ? 21.617 8.209 -8.149 1.00 61.38 125 LEU A O 1
ATOM 1012 N N . SER A 1 126 ? 19.494 8.518 -7.520 1.00 55.38 126 SER A N 1
ATOM 1013 C CA . SER A 1 126 ? 19.803 9.392 -6.378 1.00 55.38 126 SER A CA 1
ATOM 1014 C C . SER A 1 126 ? 20.743 8.762 -5.344 1.00 55.38 126 SER A C 1
ATOM 1016 O O . SER A 1 126 ? 21.653 9.438 -4.860 1.00 55.38 126 SER A O 1
ATOM 1018 N N . SER A 1 127 ? 20.574 7.472 -5.025 1.00 56.28 127 SER A N 1
ATOM 1019 C CA . SER A 1 127 ? 21.446 6.762 -4.082 1.00 56.28 127 SER A CA 1
ATOM 1020 C C . SER A 1 127 ? 22.843 6.552 -4.663 1.00 56.28 127 SER A C 1
ATOM 1022 O O . SER A 1 127 ? 23.827 6.642 -3.933 1.00 56.28 127 SER A O 1
ATOM 1024 N N . THR A 1 128 ? 22.933 6.368 -5.981 1.00 53.78 128 THR A N 1
ATOM 1025 C CA . THR A 1 128 ? 24.201 6.278 -6.719 1.00 53.78 128 THR A CA 1
ATOM 1026 C C . THR A 1 128 ? 24.917 7.635 -6.779 1.00 53.78 128 THR A C 1
ATOM 1028 O O . THR A 1 128 ? 26.128 7.708 -6.590 1.00 53.78 128 THR A O 1
ATOM 1031 N N . PHE A 1 129 ? 24.176 8.731 -6.982 1.00 50.38 129 PHE A N 1
ATOM 1032 C CA . PHE A 1 129 ? 24.724 10.094 -7.056 1.00 50.38 129 PHE A CA 1
ATOM 1033 C C . PHE A 1 129 ? 25.025 10.727 -5.689 1.00 50.38 129 PHE A C 1
ATOM 1035 O O . PHE A 1 129 ? 25.802 11.677 -5.621 1.00 50.38 129 PHE A O 1
ATOM 1042 N N . SER A 1 130 ? 24.452 10.196 -4.605 1.00 50.91 130 SER A N 1
ATOM 1043 C CA . SER A 1 130 ? 24.709 10.639 -3.225 1.00 50.91 130 SER A CA 1
ATOM 1044 C C . SER A 1 130 ? 25.978 10.033 -2.606 1.00 50.91 130 SER A C 1
ATOM 1046 O O . SER A 1 130 ? 26.272 10.324 -1.448 1.00 50.91 130 SER A O 1
ATOM 1048 N N . ALA A 1 131 ? 26.728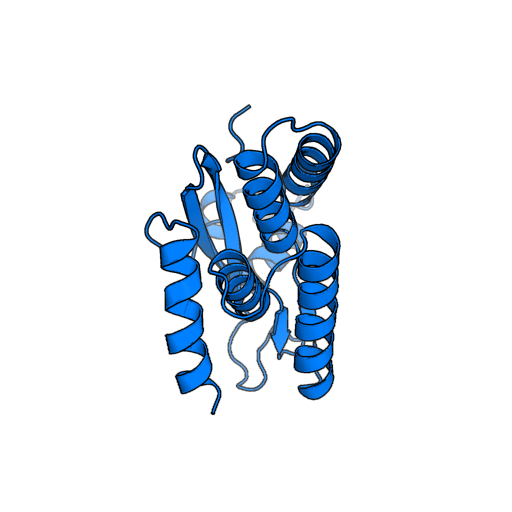 9.204 -3.344 1.00 49.50 131 ALA A N 1
ATOM 1049 C CA . ALA A 1 131 ? 28.060 8.768 -2.936 1.00 49.50 131 ALA A CA 1
ATOM 1050 C C . ALA A 1 131 ? 29.005 9.986 -2.878 1.00 49.50 131 ALA A C 1
ATOM 1052 O O . ALA A 1 131 ? 29.121 10.734 -3.854 1.00 49.50 131 ALA A O 1
ATOM 1053 N N . GLU A 1 132 ? 29.643 10.214 -1.723 1.00 44.00 132 GLU A N 1
ATOM 1054 C CA . GLU A 1 132 ? 30.567 11.336 -1.512 1.00 44.00 132 GLU A CA 1
ATOM 1055 C C . GLU A 1 132 ? 31.628 11.381 -2.627 1.00 44.00 132 GLU A C 1
ATOM 1057 O O . GLU A 1 132 ? 32.375 10.425 -2.825 1.00 44.00 132 GLU A O 1
ATOM 1062 N N . GLY A 1 133 ? 31.676 12.492 -3.375 1.00 51.47 133 GLY A N 1
ATOM 1063 C CA . GLY A 1 133 ? 32.669 12.731 -4.433 1.00 51.47 133 GLY A CA 1
ATOM 1064 C C . GLY A 1 133 ? 32.152 12.722 -5.878 1.00 51.47 133 GLY A C 1
ATOM 1065 O O . GLY A 1 133 ? 32.944 12.944 -6.792 1.00 51.47 133 GLY A O 1
ATOM 1066 N N . SER A 1 134 ? 30.853 12.512 -6.128 1.00 51.41 134 SER A N 1
ATOM 1067 C CA . SER A 1 134 ? 30.302 12.594 -7.491 1.00 51.41 134 SER A CA 1
ATOM 1068 C C . SER A 1 134 ? 30.158 14.042 -7.992 1.00 51.41 134 SER A C 1
ATOM 1070 O O . SER A 1 134 ? 29.695 14.928 -7.265 1.00 51.41 134 SER A O 1
ATOM 1072 N N . LEU A 1 135 ? 30.488 14.267 -9.273 1.00 44.38 135 LEU A N 1
ATOM 1073 C CA . LEU A 1 135 ? 30.341 15.535 -10.017 1.00 44.38 135 LEU A CA 1
ATOM 1074 C C . LEU A 1 135 ? 28.905 16.103 -9.957 1.00 44.38 135 LEU A C 1
ATOM 1076 O O . LEU A 1 135 ? 28.692 17.300 -10.116 1.00 44.38 135 LEU A O 1
ATOM 1080 N N . PHE A 1 136 ? 27.926 15.242 -9.667 1.00 47.78 136 PHE A N 1
ATOM 1081 C CA . PHE A 1 136 ? 26.501 15.554 -9.564 1.00 47.78 136 PHE A CA 1
ATOM 1082 C C . PHE A 1 136 ? 26.037 15.925 -8.147 1.00 47.78 136 PHE A C 1
ATOM 1084 O O . PHE A 1 136 ? 24.864 16.223 -7.955 1.00 47.78 136 PHE A O 1
ATOM 1091 N N . SER A 1 137 ? 26.936 15.978 -7.159 1.00 53.16 137 SER A N 1
ATOM 1092 C CA . SER A 1 137 ? 26.619 16.438 -5.793 1.00 53.16 137 SER A CA 1
ATOM 1093 C C . SER A 1 137 ? 26.066 17.874 -5.737 1.00 53.16 137 SER A C 1
ATOM 1095 O O . SER A 1 137 ? 25.407 18.242 -4.763 1.00 53.16 137 SER A O 1
ATOM 1097 N N . GLN A 1 138 ? 26.303 18.667 -6.790 1.00 47.34 138 GLN A N 1
ATOM 1098 C CA . GLN A 1 138 ? 25.817 20.040 -6.961 1.00 47.34 138 GLN A CA 1
ATOM 1099 C C . GLN A 1 138 ? 24.480 20.144 -7.720 1.00 47.34 138 GLN A C 1
ATOM 1101 O O . GLN A 1 138 ? 23.823 21.181 -7.630 1.00 47.34 138 GLN A O 1
ATOM 1106 N N . LEU A 1 139 ? 24.045 19.091 -8.430 1.00 47.22 139 LEU A N 1
ATOM 1107 C CA . LEU A 1 139 ? 22.689 19.001 -8.982 1.00 47.22 139 LEU A CA 1
ATOM 1108 C C . LEU A 1 139 ? 21.763 18.690 -7.808 1.00 47.22 139 LEU A C 1
ATOM 1110 O O . LEU A 1 139 ? 21.682 17.563 -7.323 1.00 47.22 139 LEU A O 1
ATOM 1114 N N . GLY A 1 140 ? 21.193 19.756 -7.249 1.00 49.62 140 GLY A N 1
ATOM 1115 C CA . GLY A 1 140 ? 20.545 19.742 -5.948 1.00 49.62 140 GLY A CA 1
ATOM 1116 C C . GLY A 1 140 ? 19.569 18.578 -5.785 1.00 49.62 140 GLY A C 1
ATOM 1117 O O . GLY A 1 140 ? 18.739 18.313 -6.653 1.00 49.62 140 GLY A O 1
ATOM 1118 N N . LYS A 1 141 ? 19.616 17.941 -4.607 1.00 52.34 141 LYS A N 1
ATOM 1119 C CA . LYS A 1 141 ? 18.688 16.881 -4.165 1.00 52.34 141 LYS A CA 1
ATOM 1120 C C . LYS A 1 141 ? 17.214 17.189 -4.495 1.00 52.34 141 LYS A C 1
ATOM 1122 O O . LYS A 1 141 ? 16.425 16.273 -4.674 1.00 52.34 141 LYS A O 1
ATOM 1127 N N . HIS A 1 142 ? 16.846 18.466 -4.597 1.00 50.53 142 HIS A N 1
ATOM 1128 C CA . HIS A 1 142 ? 15.492 18.945 -4.860 1.00 50.53 142 HIS A CA 1
ATOM 1129 C C . HIS A 1 142 ? 14.871 18.490 -6.189 1.00 50.53 142 HIS A C 1
ATOM 1131 O O . HIS A 1 142 ? 13.678 18.209 -6.190 1.00 50.53 142 HIS A O 1
ATOM 1137 N N . GLU A 1 143 ? 15.623 18.354 -7.286 1.00 49.16 143 GLU A N 1
ATOM 1138 C CA . GLU A 1 143 ? 15.023 17.894 -8.555 1.00 49.16 143 GLU A CA 1
ATOM 1139 C C . GLU A 1 143 ? 14.722 16.388 -8.533 1.00 49.16 143 GLU A C 1
ATOM 1141 O O . GLU A 1 143 ? 13.728 15.935 -9.098 1.00 49.16 143 GLU A O 1
ATOM 1146 N N . ILE A 1 144 ? 15.519 15.620 -7.787 1.00 54.69 144 ILE A N 1
ATOM 1147 C CA . ILE A 1 144 ? 15.471 14.153 -7.736 1.00 54.69 144 ILE A CA 1
ATOM 1148 C C . ILE A 1 144 ? 14.318 13.636 -6.849 1.00 54.69 144 ILE A C 1
ATOM 1150 O O . ILE A 1 144 ? 13.826 12.526 -7.043 1.00 54.69 144 ILE A O 1
ATOM 1154 N N . PHE A 1 145 ? 13.838 14.456 -5.909 1.00 64.25 145 PHE A N 1
ATOM 1155 C CA . PHE A 1 145 ? 12.689 14.159 -5.041 1.00 64.25 145 PHE A CA 1
ATOM 1156 C C . PHE A 1 145 ? 11.417 14.908 -5.463 1.00 64.25 145 PHE A C 1
ATOM 1158 O O . PHE A 1 145 ? 10.560 15.205 -4.627 1.00 64.25 145 PHE A O 1
ATOM 1165 N N . THR A 1 146 ? 11.274 15.230 -6.751 1.00 78.88 146 THR A N 1
ATOM 1166 C CA . THR A 1 146 ? 10.034 15.826 -7.259 1.00 78.88 146 THR A CA 1
ATOM 1167 C C . THR A 1 146 ? 9.017 14.721 -7.551 1.00 78.88 146 THR A C 1
ATOM 1169 O O . THR A 1 146 ? 9.299 13.838 -8.365 1.00 78.88 146 THR A O 1
ATOM 1172 N N . PRO A 1 147 ? 7.835 14.731 -6.911 1.00 85.81 147 PRO A N 1
ATOM 1173 C CA . PRO A 1 147 ? 6.805 13.754 -7.219 1.00 85.81 147 PRO A CA 1
ATOM 1174 C C . PRO A 1 147 ? 6.283 13.966 -8.643 1.00 85.81 147 PRO A C 1
ATOM 1176 O O . PRO A 1 147 ? 6.023 15.096 -9.055 1.00 85.81 147 PRO A O 1
ATOM 1179 N N . THR A 1 148 ? 6.065 12.881 -9.383 1.00 90.19 148 THR A N 1
ATOM 1180 C CA . THR A 1 148 ? 5.422 12.935 -10.705 1.00 90.19 148 THR A CA 1
ATOM 1181 C C . THR A 1 148 ? 3.952 13.314 -10.600 1.00 90.19 148 THR A C 1
ATOM 1183 O O . THR A 1 148 ? 3.392 13.908 -11.519 1.00 90.19 148 THR A O 1
ATOM 1186 N N . LYS A 1 149 ? 3.318 12.982 -9.473 1.00 92.25 149 LYS A N 1
ATOM 1187 C CA . LYS A 1 149 ? 1.929 13.325 -9.186 1.00 92.25 149 LYS A CA 1
ATOM 1188 C C . LYS A 1 149 ? 1.724 13.496 -7.691 1.00 92.25 149 LYS A C 1
ATOM 1190 O O . LYS A 1 149 ? 2.214 12.703 -6.896 1.00 92.25 149 LYS A O 1
ATOM 1195 N N . THR A 1 150 ? 0.964 14.514 -7.311 1.00 92.62 150 THR A N 1
ATOM 1196 C CA . THR A 1 150 ? 0.493 14.705 -5.935 1.00 92.62 150 THR A CA 1
ATOM 1197 C C . THR A 1 150 ? -1.023 14.628 -5.932 1.00 92.62 150 THR A C 1
ATOM 1199 O O . THR A 1 150 ? -1.676 15.272 -6.750 1.00 92.62 150 THR A O 1
ATOM 1202 N N . TYR A 1 151 ? -1.577 13.825 -5.031 1.00 93.56 151 TYR A N 1
ATOM 1203 C CA . TYR A 1 151 ? -3.015 13.617 -4.920 1.00 93.56 151 TYR A CA 1
ATOM 1204 C C . TYR A 1 151 ? -3.612 14.532 -3.840 1.00 93.56 151 TYR A C 1
ATOM 1206 O O . TYR A 1 151 ? -2.894 14.971 -2.927 1.00 93.56 151 TYR A O 1
ATOM 1214 N N . PRO A 1 152 ? -4.926 14.813 -3.912 1.00 95.56 152 PRO A N 1
ATOM 1215 C CA . PRO A 1 152 ? -5.654 15.442 -2.819 1.00 95.56 152 PRO A CA 1
ATOM 1216 C C . PRO A 1 152 ? -5.534 14.649 -1.514 1.00 95.56 152 PRO A C 1
ATOM 1218 O O . PRO A 1 152 ? -5.162 13.474 -1.491 1.00 95.56 152 PRO A O 1
ATOM 1221 N N . VAL A 1 153 ? -5.870 15.310 -0.410 1.00 95.81 153 VAL A N 1
ATOM 1222 C CA . VAL A 1 153 ? -5.976 14.646 0.889 1.00 95.81 153 VAL A CA 1
ATOM 1223 C C . VAL A 1 153 ? -7.185 13.716 0.872 1.00 95.81 153 VAL A C 1
ATOM 1225 O O . VAL A 1 153 ? -8.283 14.152 0.543 1.00 95.81 153 VAL A O 1
ATOM 1228 N N . MET A 1 154 ? -6.974 12.462 1.257 1.00 96.06 154 MET A N 1
ATOM 1229 C CA . MET A 1 154 ? -7.963 11.388 1.219 1.00 96.06 154 MET A CA 1
ATOM 1230 C C . MET A 1 154 ? -8.221 10.831 2.620 1.00 96.06 154 MET A C 1
ATOM 1232 O O . MET A 1 154 ? -7.326 10.770 3.468 1.00 96.06 154 MET A O 1
ATOM 1236 N N . THR A 1 155 ? -9.453 10.407 2.853 1.00 96.56 155 THR A N 1
ATOM 1237 C CA . THR A 1 155 ? -9.899 9.643 4.021 1.00 96.56 155 THR A CA 1
ATOM 1238 C C . THR A 1 155 ? -9.987 8.151 3.694 1.00 96.56 155 THR A C 1
ATOM 1240 O O . THR A 1 155 ? -9.801 7.740 2.550 1.00 96.56 155 THR A O 1
ATOM 1243 N N . VAL A 1 156 ? -10.291 7.315 4.692 1.00 95.38 156 VAL A N 1
ATOM 1244 C CA . VAL A 1 156 ? -10.550 5.882 4.466 1.00 95.38 156 VAL A CA 1
ATOM 1245 C C . VAL A 1 156 ? -11.705 5.671 3.483 1.00 95.38 156 VAL A C 1
ATOM 1247 O O . VAL A 1 156 ? -11.587 4.817 2.612 1.00 95.38 156 VAL A O 1
ATOM 1250 N N . SER A 1 157 ? -12.779 6.461 3.574 1.00 95.44 157 SER A N 1
ATOM 1251 C CA . SER A 1 157 ? -13.921 6.361 2.657 1.00 95.44 157 SER A CA 1
ATOM 1252 C C . SER A 1 157 ? -13.540 6.735 1.222 1.00 95.44 157 SER A C 1
ATOM 1254 O O . SER A 1 157 ? -13.930 6.029 0.297 1.00 95.44 157 SER A O 1
ATOM 1256 N N . ASP A 1 158 ? -12.714 7.772 1.032 1.00 96.19 158 ASP A N 1
ATOM 1257 C CA . ASP A 1 158 ? -12.220 8.151 -0.302 1.00 96.19 158 ASP A CA 1
ATOM 1258 C C . ASP A 1 158 ? -11.371 7.021 -0.908 1.00 96.19 158 ASP A C 1
ATOM 1260 O O . ASP A 1 158 ? -11.604 6.592 -2.033 1.00 96.19 158 ASP A O 1
ATOM 1264 N N . LEU A 1 159 ? -10.438 6.458 -0.128 1.00 95.25 159 LEU A N 1
ATOM 1265 C CA . LEU A 1 159 ? -9.611 5.323 -0.560 1.00 95.25 159 LEU A CA 1
ATOM 1266 C C . LEU A 1 159 ? -10.443 4.064 -0.844 1.00 95.25 159 LEU A C 1
ATOM 1268 O O . LEU A 1 159 ? -10.114 3.289 -1.738 1.00 95.25 159 LEU A O 1
ATOM 1272 N N . ALA A 1 160 ? -11.510 3.838 -0.078 1.00 95.25 160 ALA A N 1
ATOM 1273 C CA . ALA A 1 160 ? -12.417 2.717 -0.283 1.00 95.25 160 ALA A CA 1
ATOM 1274 C C . ALA A 1 160 ? -13.248 2.867 -1.564 1.00 95.25 160 ALA A C 1
ATOM 1276 O O . ALA A 1 160 ? -13.557 1.858 -2.197 1.00 95.25 160 ALA A O 1
ATOM 1277 N N . ALA A 1 161 ? -13.604 4.095 -1.952 1.00 93.69 161 ALA A N 1
ATOM 1278 C CA . ALA A 1 161 ? -14.301 4.366 -3.205 1.00 93.69 161 ALA A CA 1
ATOM 1279 C C . ALA A 1 161 ? -13.407 4.077 -4.424 1.00 93.69 161 ALA A C 1
ATOM 1281 O O . ALA A 1 161 ? -13.873 3.475 -5.391 1.00 93.69 161 ALA A O 1
ATOM 1282 N N . GLU A 1 162 ? -12.111 4.395 -4.334 1.00 88.81 162 GLU A N 1
ATOM 1283 C CA . GLU A 1 162 ? -11.122 4.112 -5.389 1.00 88.81 162 GLU A CA 1
ATOM 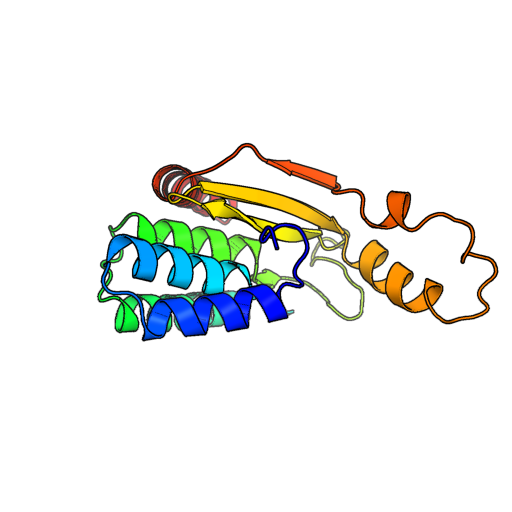1284 C C . GLU A 1 162 ? -10.869 2.609 -5.617 1.00 88.81 162 GLU A C 1
ATOM 1286 O O . GLU A 1 162 ? -10.359 2.195 -6.657 1.00 88.81 162 GLU A O 1
ATOM 1291 N N . PHE A 1 163 ? -11.244 1.746 -4.668 1.00 75.38 163 PHE A N 1
ATOM 1292 C CA . PHE A 1 163 ? -11.197 0.300 -4.890 1.00 75.38 163 PHE A CA 1
ATOM 1293 C C . PHE A 1 163 ? -12.174 -0.141 -5.992 1.00 75.38 163 PHE A C 1
ATOM 1295 O O . PHE A 1 163 ? -11.832 -0.993 -6.811 1.00 75.38 163 PHE A O 1
ATOM 1302 N N . GLY A 1 164 ? -13.377 0.445 -6.026 1.00 63.22 164 GLY A N 1
ATOM 1303 C CA . GLY A 1 164 ? -14.400 0.105 -7.018 1.00 63.22 164 GLY A CA 1
ATOM 1304 C C . GLY A 1 164 ? -13.983 0.485 -8.438 1.00 63.22 164 GLY A C 1
ATOM 1305 O O . GLY A 1 164 ? -14.163 -0.303 -9.359 1.00 63.22 164 GLY A O 1
ATOM 1306 N N . THR A 1 165 ? -13.344 1.645 -8.596 1.00 60.97 165 THR A N 1
ATOM 1307 C CA . THR A 1 165 ? -12.819 2.127 -9.882 1.00 60.97 165 THR A CA 1
ATOM 1308 C C . THR A 1 165 ? -11.585 1.337 -10.334 1.00 60.97 165 THR A C 1
ATOM 1310 O O . THR A 1 165 ? -11.440 1.047 -11.517 1.00 60.97 165 THR A O 1
ATOM 1313 N N . ALA A 1 166 ? -10.709 0.917 -9.412 1.00 56.41 166 ALA A N 1
ATOM 1314 C CA . ALA A 1 166 ? -9.514 0.133 -9.744 1.00 56.41 166 ALA A CA 1
ATOM 1315 C C . ALA A 1 166 ? -9.820 -1.301 -10.230 1.00 56.41 166 ALA A C 1
ATOM 1317 O O . ALA A 1 166 ? -9.063 -1.846 -11.039 1.00 56.41 166 ALA A O 1
ATOM 1318 N N . MET A 1 167 ? -10.917 -1.917 -9.770 1.00 53.53 167 MET A N 1
ATOM 1319 C CA . MET A 1 167 ? -11.337 -3.243 -10.246 1.00 53.53 167 MET A CA 1
ATOM 1320 C C . MET A 1 167 ? -11.867 -3.227 -11.687 1.00 53.53 167 MET A C 1
ATOM 1322 O O . MET A 1 167 ? -11.650 -4.200 -12.402 1.00 53.53 167 MET A O 1
ATOM 1326 N N . GLU A 1 168 ? -12.493 -2.136 -12.139 1.00 34.03 168 GLU A N 1
ATOM 1327 C CA . GLU A 1 168 ? -12.975 -1.996 -13.526 1.00 34.03 168 GLU A CA 1
ATOM 1328 C C . GLU A 1 168 ? -11.843 -1.813 -14.547 1.00 34.03 168 GLU A C 1
ATOM 1330 O O . GLU A 1 168 ? -12.010 -2.163 -15.707 1.00 34.03 168 GLU A O 1
ATOM 1335 N N . VAL A 1 169 ? -10.682 -1.294 -14.130 1.00 39.09 169 VAL A N 1
ATOM 1336 C CA . VAL A 1 169 ? -9.530 -1.041 -15.022 1.00 39.09 169 VAL A CA 1
ATOM 1337 C C . VAL A 1 169 ? -8.589 -2.256 -15.126 1.00 39.09 169 VAL A C 1
ATOM 1339 O O . VAL A 1 169 ? -7.695 -2.281 -15.968 1.00 39.09 169 VAL A O 1
ATOM 1342 N N . THR A 1 170 ? -8.772 -3.270 -14.272 1.00 37.16 170 THR A N 1
ATOM 1343 C CA . THR A 1 170 ? -7.915 -4.474 -14.216 1.00 37.16 170 THR A CA 1
ATOM 1344 C C . THR A 1 170 ? -8.588 -5.724 -14.825 1.00 37.16 170 THR A C 1
ATOM 1346 O O . THR A 1 170 ? -7.981 -6.796 -14.821 1.00 37.16 170 THR A O 1
ATOM 1349 N N . LEU A 1 171 ? -9.816 -5.598 -15.349 1.00 34.34 171 LEU A N 1
ATOM 1350 C CA . LEU A 1 171 ? -10.536 -6.609 -16.145 1.00 34.34 171 LEU A CA 1
ATOM 1351 C C . LEU A 1 171 ? -10.511 -6.237 -17.632 1.00 34.34 171 LEU A C 1
ATOM 1353 O O . LEU A 1 171 ? -10.412 -7.174 -18.454 1.00 34.34 171 LEU A O 1
#

Secondary structure (DSSP, 8-state):
--GGGS-HHHHHHHHHHHHHH-S-HHHHHHHHHHHHHT--EEES-HHHHHHHHHHHHHHHHHHHT--TTSHHHHHHHHHHHHHEEEEETTTTEETTSPBPEEEEEEEEETTEEEEEEEEHHHHHHHHHHTSTT-GGGGS-HHHHT--SEEEEEE-HHHHHHHHHHHHHS--

Radius of gyration: 17.08 Å; chains: 1; bounding box: 50×35×44 Å

Foldseek 3Di:
DAQPPDQLVRLLVVLVVCLVPPPDLQSNLLSLLSNLLSAAEEDADPVCLVVVLVVSLVVSCVVSVDDCPDLSSLLSSLSSDQRHAHDDVVLCAHPVRHFDKHWHWHDPDPQKIKIFIATPVLVVVVVVQPPPPHPCPPVDPVVSPDTPDIDDIDGSNRSSVVSVVVVVVVD